Protein AF-A0A4Y2P6D3-F1 (afdb_monomer)

Solvent-accessible surface area (backbone atoms only — not comparable to full-atom values): 8247 Å² total; per-residue (Å²): 144,83,87,84,87,86,79,87,78,88,76,64,96,81,68,76,78,81,76,78,91,68,76,92,72,52,69,66,55,53,52,52,52,51,63,58,62,73,69,73,72,79,58,104,48,53,35,55,54,52,41,49,55,31,59,82,66,67,52,51,70,72,57,54,51,50,54,45,52,52,33,50,77,71,74,41,88,83,68,65,57,68,68,54,28,49,53,52,57,51,72,74,51,65,77,79,65,45,75,54,100,88,49,77,46,67,58,70,65,54,52,50,54,43,52,52,52,55,50,51,69,60,53,67,78,78,117

Organism: Araneus ventricosus (NCBI:txid182803)

Structure (mmCIF, N/CA/C/O backbone):
data_AF-A0A4Y2P6D3-F1
#
_entry.id   AF-A0A4Y2P6D3-F1
#
loop_
_atom_site.group_PDB
_atom_site.id
_atom_site.type_symbol
_atom_site.label_atom_id
_atom_site.label_alt_id
_atom_site.label_comp_id
_atom_site.label_asym_id
_atom_site.label_entity_id
_atom_site.label_seq_id
_atom_site.pdbx_PDB_ins_code
_atom_site.Cartn_x
_atom_site.Cartn_y
_atom_site.Cartn_z
_atom_site.occupancy
_atom_site.B_iso_or_equiv
_atom_site.auth_seq_id
_atom_site.auth_comp_id
_atom_site.auth_asym_id
_atom_site.auth_atom_id
_atom_site.pdbx_PDB_model_num
ATOM 1 N N . TRP A 1 1 ? -19.080 -34.483 34.220 1.00 34.47 1 TRP A N 1
ATOM 2 C CA . TRP A 1 1 ? -18.131 -35.161 33.323 1.00 34.47 1 TRP A CA 1
ATOM 3 C C . TRP A 1 1 ? -18.897 -36.060 32.371 1.00 34.47 1 TRP A C 1
ATOM 5 O O . TRP A 1 1 ? -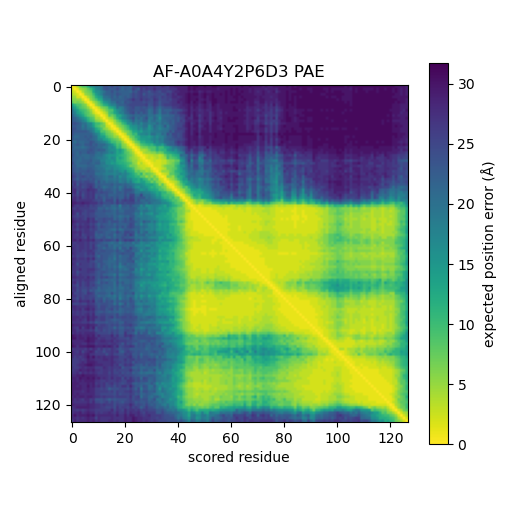19.207 -37.174 32.753 1.00 34.47 1 TRP A O 1
ATOM 15 N N . HIS A 1 2 ? -19.288 -35.542 31.206 1.00 23.95 2 HIS A N 1
ATOM 16 C CA . HIS A 1 2 ? -19.280 -36.241 29.913 1.00 23.95 2 HIS A CA 1
ATOM 17 C C . HIS A 1 2 ? -19.946 -35.323 28.885 1.00 23.95 2 HIS A C 1
ATOM 19 O O . HIS A 1 2 ? -21.138 -35.047 28.965 1.00 23.95 2 HIS A O 1
ATOM 25 N N . ILE A 1 3 ? -19.129 -34.803 27.974 1.00 30.72 3 ILE A N 1
ATOM 26 C CA . ILE A 1 3 ? -19.555 -34.083 26.776 1.00 30.72 3 ILE A CA 1
ATOM 27 C C . ILE A 1 3 ? -19.688 -35.141 25.679 1.00 30.72 3 ILE A C 1
ATOM 29 O O . ILE A 1 3 ? -18.765 -35.934 25.489 1.00 30.72 3 ILE A O 1
ATOM 33 N N . GLN A 1 4 ? -20.812 -35.153 24.967 1.00 28.50 4 GLN A N 1
ATOM 34 C CA . GLN A 1 4 ? -20.909 -35.766 23.645 1.00 28.50 4 GLN A CA 1
ATOM 35 C C . GLN A 1 4 ? -20.977 -34.639 22.615 1.00 28.50 4 GLN A C 1
ATOM 37 O O . GLN A 1 4 ? -21.849 -33.776 22.680 1.00 28.50 4 GLN A O 1
ATOM 42 N N . PHE A 1 5 ? -19.995 -34.643 21.718 1.00 41.41 5 PHE A N 1
ATOM 43 C CA . PHE A 1 5 ? -19.979 -33.885 20.472 1.00 41.41 5 PHE A CA 1
ATOM 44 C C . PHE A 1 5 ? -20.817 -34.608 19.414 1.00 41.41 5 PHE A C 1
ATOM 46 O O . PHE A 1 5 ? -20.914 -35.832 19.475 1.00 41.41 5 PHE A O 1
ATOM 53 N N . LEU A 1 6 ? -21.327 -33.830 18.453 1.00 27.30 6 LEU A N 1
ATOM 54 C CA . LEU A 1 6 ? -21.770 -34.126 17.074 1.00 27.30 6 LEU A CA 1
ATOM 55 C C . LEU A 1 6 ? -23.007 -33.248 16.848 1.00 27.30 6 LEU A C 1
ATOM 57 O O . LEU A 1 6 ? -23.955 -33.333 17.613 1.00 27.30 6 LEU A O 1
ATOM 61 N N . GLY A 1 7 ? -23.101 -32.356 15.880 1.00 33.78 7 GLY A N 1
ATOM 62 C CA . GLY A 1 7 ? -22.313 -32.036 14.708 1.00 33.78 7 GLY A CA 1
ATOM 63 C C . GLY A 1 7 ? -23.208 -31.132 13.850 1.00 33.78 7 GLY A C 1
ATOM 64 O O . GLY A 1 7 ? -24.422 -31.118 14.033 1.00 33.78 7 GLY A O 1
ATOM 65 N N . GLU A 1 8 ? -22.578 -30.443 12.906 1.00 32.81 8 GLU A N 1
ATOM 66 C CA . GLU A 1 8 ? -23.185 -29.802 11.732 1.00 32.81 8 GLU A CA 1
ATOM 67 C C . GLU A 1 8 ? -23.778 -28.389 11.858 1.00 32.81 8 GLU A C 1
ATOM 69 O O . GLU A 1 8 ? -24.587 -28.072 12.723 1.00 32.81 8 GLU A O 1
ATOM 74 N N . GLY A 1 9 ? -23.374 -27.572 10.877 1.00 31.72 9 GLY A N 1
ATOM 75 C CA . GLY A 1 9 ? -24.059 -26.362 10.438 1.00 31.72 9 GLY A CA 1
ATOM 76 C C . GLY A 1 9 ? -23.513 -25.072 11.033 1.00 31.72 9 GLY A C 1
ATOM 77 O O . GLY A 1 9 ? -23.920 -24.668 12.114 1.00 31.72 9 GLY A O 1
ATOM 78 N N . PHE A 1 10 ? -22.646 -24.366 10.298 1.00 33.84 10 PHE A N 1
ATOM 79 C CA . PHE A 1 10 ? -22.537 -22.915 10.477 1.00 33.84 10 PHE A CA 1
ATOM 80 C C . PHE A 1 10 ? -23.881 -22.296 10.052 1.00 33.84 10 PHE A C 1
ATOM 82 O O . PHE A 1 10 ? -24.232 -22.439 8.877 1.00 33.84 10 PHE A O 1
ATOM 89 N N . PRO A 1 11 ? -24.649 -21.636 10.941 1.00 36.31 11 PRO A N 1
ATOM 90 C CA . PRO A 1 11 ? -25.897 -20.997 10.543 1.00 36.31 11 PRO A CA 1
ATOM 91 C C . PRO A 1 11 ? -25.589 -19.718 9.761 1.00 36.31 11 PRO A C 1
ATOM 93 O O . PRO A 1 11 ? -24.714 -18.935 10.138 1.00 36.31 11 PRO A O 1
ATOM 96 N N . SER A 1 12 ? -26.307 -19.512 8.659 1.00 36.00 12 SER A N 1
ATOM 97 C CA . SER A 1 12 ? -26.290 -18.272 7.882 1.00 36.00 12 SER A CA 1
ATOM 98 C C . SER A 1 12 ? -26.683 -17.066 8.742 1.00 36.00 12 SER A C 1
ATOM 100 O O . SER A 1 12 ? -27.552 -17.187 9.604 1.00 36.00 12 SER A O 1
ATOM 102 N N . MET A 1 13 ? -26.097 -15.896 8.452 1.00 42.03 13 MET A N 1
ATOM 103 C CA . MET A 1 13 ? -26.202 -14.642 9.225 1.00 42.03 13 MET A CA 1
ATOM 104 C C . MET A 1 13 ? -27.616 -14.065 9.457 1.00 42.03 13 MET A C 1
ATOM 106 O O . MET A 1 13 ? -27.736 -13.061 10.155 1.00 42.03 13 MET A O 1
ATOM 110 N N . ASP A 1 14 ? -28.676 -14.692 8.948 1.00 41.72 14 ASP A N 1
ATOM 111 C CA . ASP A 1 14 ? -30.060 -14.229 9.106 1.00 41.72 14 ASP A CA 1
ATOM 112 C C . ASP A 1 14 ? -30.880 -15.006 10.153 1.00 41.72 14 ASP A C 1
ATOM 114 O O . ASP A 1 14 ? -32.031 -14.655 10.426 1.00 41.72 14 ASP A O 1
ATOM 118 N N . GLU A 1 15 ? -30.313 -16.030 10.801 1.00 38.34 15 GLU A N 1
ATOM 119 C CA . GLU A 1 15 ? -31.019 -16.757 11.861 1.00 38.34 15 GLU A CA 1
ATOM 120 C C . GLU A 1 15 ? -30.818 -16.088 13.228 1.00 38.34 15 GLU A C 1
ATOM 122 O O . GLU A 1 15 ? -29.786 -16.205 13.892 1.00 38.34 15 GLU A O 1
ATOM 127 N N . LYS A 1 16 ? -31.847 -15.353 13.663 1.00 48.56 16 LYS A N 1
ATOM 128 C CA . LYS A 1 16 ? -31.952 -14.818 15.024 1.00 48.56 16 LYS A CA 1
ATOM 129 C C . LYS A 1 16 ? -31.859 -15.990 16.015 1.00 48.56 16 LYS A C 1
ATOM 131 O O . LYS A 1 16 ? -32.683 -16.897 15.918 1.00 48.56 16 LYS A O 1
ATOM 136 N N . PRO A 1 17 ? -30.920 -15.988 16.979 1.00 43.81 17 PRO A N 1
ATOM 137 C CA . PRO A 1 17 ? -30.696 -17.152 17.822 1.00 43.81 17 PRO A CA 1
ATOM 138 C C . PRO A 1 17 ? -31.935 -17.408 18.681 1.00 43.81 17 PRO A C 1
ATOM 140 O O . PRO A 1 17 ? -32.331 -16.563 19.494 1.00 43.81 17 PRO A O 1
A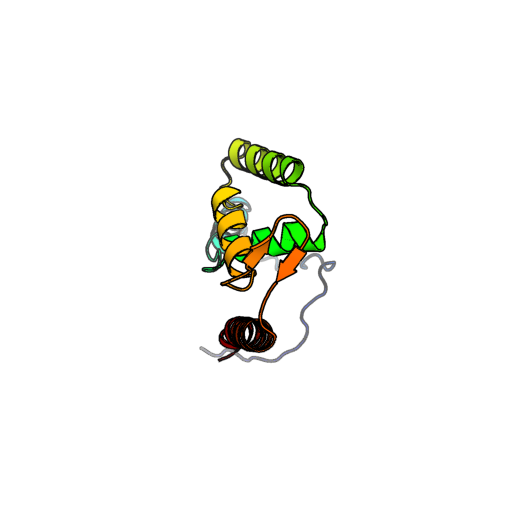TOM 143 N N . GLU A 1 18 ? -32.563 -18.569 18.484 1.00 43.88 18 GLU A N 1
ATOM 144 C CA . GLU A 1 18 ? -33.642 -19.015 19.351 1.00 43.88 18 GLU A CA 1
ATOM 145 C C . GLU A 1 18 ? -33.125 -19.139 20.786 1.00 43.88 18 GLU A C 1
ATOM 147 O O . GLU A 1 18 ? -32.102 -19.751 21.099 1.00 43.88 18 GLU A O 1
ATOM 152 N N . MET A 1 19 ? -33.851 -18.457 21.663 1.00 43.31 19 MET A N 1
ATOM 153 C CA . MET A 1 19 ? -33.481 -18.174 23.034 1.00 43.31 19 MET A CA 1
ATOM 154 C C . MET A 1 19 ? -33.418 -19.459 23.865 1.00 43.31 19 MET A C 1
ATOM 156 O O . MET A 1 19 ? -34.452 -20.035 24.216 1.00 43.31 19 MET A O 1
ATOM 160 N N . PHE A 1 20 ? -32.228 -19.837 24.328 1.00 39.28 20 PHE A N 1
ATOM 161 C CA . PHE A 1 20 ? -32.128 -20.679 25.516 1.00 39.28 20 PHE A CA 1
ATOM 162 C C . PHE A 1 20 ? -32.635 -19.878 26.726 1.00 39.28 20 PHE A C 1
ATOM 164 O O . PHE A 1 20 ? -31.954 -19.005 27.262 1.00 3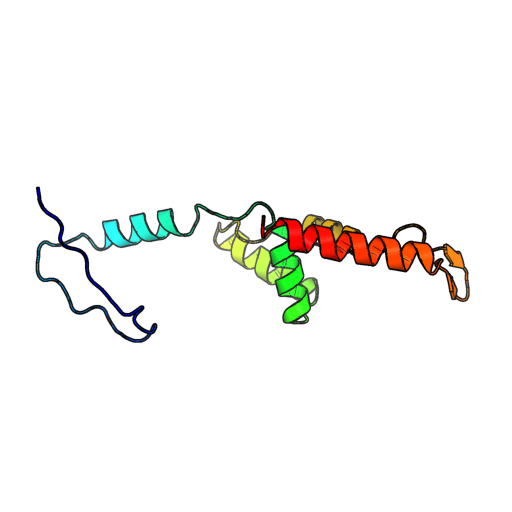9.28 20 PHE A O 1
ATOM 171 N N . LYS A 1 21 ? -33.873 -20.164 27.146 1.00 46.25 21 LYS A N 1
ATOM 172 C CA . LYS A 1 21 ? -34.578 -19.571 28.299 1.00 46.25 21 LYS A CA 1
ATOM 173 C C . LYS A 1 21 ? -33.977 -19.994 29.647 1.00 46.25 21 LYS A C 1
ATOM 175 O O . LYS A 1 21 ? -34.679 -20.520 30.507 1.00 46.25 21 LYS A O 1
ATOM 180 N N . SER A 1 22 ? -32.686 -19.783 29.869 1.00 40.66 22 SER A N 1
ATOM 181 C CA . SER A 1 22 ? -32.078 -20.074 31.166 1.00 40.66 22 SER A CA 1
ATOM 182 C C . SER A 1 22 ? -31.107 -18.983 31.581 1.00 40.66 22 SER A C 1
ATOM 184 O O . SER A 1 22 ? -29.960 -18.962 31.149 1.00 40.66 22 SER A O 1
ATOM 186 N N . ARG A 1 23 ? -31.596 -18.185 32.537 1.00 48.59 23 ARG A N 1
ATOM 187 C CA . ARG A 1 23 ? -30.916 -17.154 33.329 1.00 48.59 23 ARG A CA 1
ATOM 188 C C . ARG A 1 23 ? -30.508 -15.928 32.528 1.00 48.59 23 ARG A C 1
ATOM 190 O O . ARG A 1 23 ? -29.702 -15.990 31.618 1.00 48.59 23 ARG A O 1
ATOM 197 N N . TYR A 1 24 ? -31.110 -14.818 32.940 1.00 50.25 24 TYR A N 1
ATOM 198 C CA . TYR A 1 24 ? -30.827 -13.440 32.568 1.00 50.25 24 TYR A CA 1
ATOM 199 C C . TYR A 1 24 ? -29.314 -13.194 32.481 1.00 50.25 24 TYR A C 1
ATOM 201 O O . TYR A 1 24 ? -28.658 -12.893 33.478 1.00 50.25 24 TYR A O 1
ATOM 209 N N . ILE A 1 25 ? -28.751 -13.387 31.291 1.00 55.38 25 ILE A N 1
ATOM 210 C CA . ILE A 1 25 ? -27.428 -12.882 30.964 1.00 55.38 25 ILE A CA 1
ATOM 211 C C . ILE A 1 25 ? -27.658 -11.404 30.698 1.00 55.38 25 ILE A C 1
ATOM 213 O O . ILE A 1 25 ? -28.379 -11.038 29.771 1.00 55.38 25 ILE A O 1
ATOM 217 N N . ASP A 1 26 ? -27.119 -10.575 31.586 1.00 54.09 26 ASP A N 1
ATOM 218 C CA . ASP A 1 26 ? -27.231 -9.127 31.510 1.00 54.09 26 ASP A CA 1
ATOM 219 C C . ASP A 1 26 ? -26.769 -8.665 30.120 1.00 54.09 26 ASP A C 1
ATOM 221 O O . ASP A 1 26 ? -25.650 -8.969 29.697 1.00 54.09 26 ASP A O 1
ATOM 225 N N . CYS A 1 27 ? -27.621 -7.944 29.389 1.00 55.78 27 CYS A N 1
ATOM 226 C CA . CYS A 1 27 ? -27.278 -7.387 28.080 1.00 55.78 27 CYS A CA 1
ATOM 227 C C . CYS A 1 27 ? -25.992 -6.544 28.151 1.00 55.78 27 CYS A C 1
ATOM 229 O O . CYS A 1 27 ? -25.245 -6.459 27.177 1.00 55.78 27 CYS A O 1
ATOM 231 N N . VAL A 1 28 ? -25.691 -5.977 29.327 1.00 59.56 28 VAL A N 1
ATOM 232 C CA . VAL A 1 28 ? -24.441 -5.266 29.612 1.00 59.56 28 VAL A CA 1
ATOM 233 C C . VAL A 1 28 ? -23.234 -6.206 29.595 1.00 59.56 28 VAL A C 1
ATOM 235 O O . VAL A 1 28 ? -22.174 -5.818 29.107 1.00 59.56 28 VAL A O 1
ATOM 238 N N . TYR A 1 29 ? -23.371 -7.436 30.098 1.00 62.72 29 TYR A N 1
ATOM 239 C CA . TYR A 1 29 ? -22.319 -8.450 30.024 1.00 62.72 29 TYR A CA 1
ATOM 240 C C . TYR A 1 29 ? -22.041 -8.815 28.570 1.00 62.72 29 TYR A C 1
ATOM 242 O O . TYR A 1 29 ? -20.888 -8.726 28.166 1.00 62.72 29 TYR A O 1
ATOM 250 N N . TYR A 1 30 ? -23.082 -9.091 27.770 1.00 57.38 30 TYR A N 1
ATOM 251 C CA . TYR A 1 30 ? -22.919 -9.403 26.346 1.00 57.38 30 TYR A CA 1
ATOM 252 C C . TYR A 1 30 ? -22.243 -8.256 25.588 1.00 57.38 30 TYR A C 1
ATOM 254 O O . TYR A 1 30 ? -21.263 -8.503 24.897 1.00 57.38 30 TYR A O 1
ATOM 262 N N . ALA A 1 31 ? -22.681 -7.006 25.787 1.00 55.59 31 ALA A N 1
ATOM 263 C CA . ALA A 1 31 ? -22.068 -5.829 25.166 1.00 55.59 31 ALA A CA 1
ATOM 264 C C . ALA A 1 31 ? -20.598 -5.638 25.582 1.00 55.59 31 ALA A C 1
ATOM 266 O O . ALA A 1 31 ? -19.752 -5.321 24.749 1.00 55.59 31 ALA A O 1
ATOM 267 N N . ARG A 1 32 ? -20.262 -5.870 26.858 1.00 51.31 32 ARG A N 1
ATOM 268 C CA . ARG A 1 32 ? -18.878 -5.794 27.355 1.00 51.31 32 ARG A CA 1
ATOM 269 C C . ARG A 1 32 ? -18.002 -6.909 26.794 1.00 51.31 32 ARG A C 1
ATOM 271 O O . ARG A 1 32 ? -16.876 -6.635 26.393 1.00 51.31 32 ARG A O 1
ATOM 278 N N . THR A 1 33 ? -18.505 -8.139 26.737 1.00 49.78 33 THR A N 1
ATOM 279 C CA . THR A 1 33 ? -17.7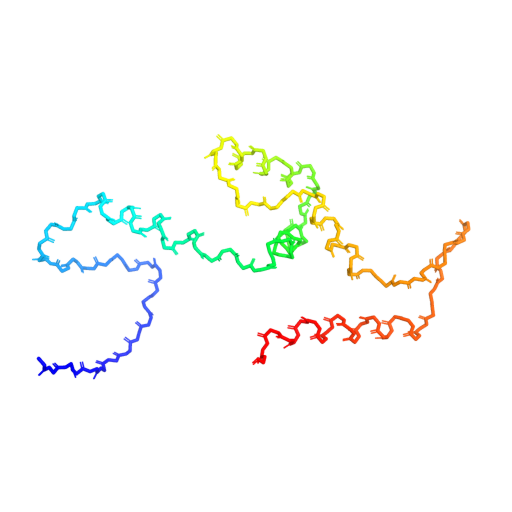72 -9.267 26.149 1.00 49.78 33 THR A CA 1
ATOM 280 C C . THR A 1 33 ? -17.637 -9.134 24.637 1.00 49.78 33 THR A C 1
ATOM 282 O O . THR A 1 33 ? -16.567 -9.421 24.123 1.00 49.78 33 THR A O 1
ATOM 285 N N . TRP A 1 34 ? -18.649 -8.615 23.934 1.00 46.72 34 TRP A N 1
ATOM 286 C CA . TRP A 1 34 ? -18.572 -8.337 22.495 1.00 46.72 34 TRP A CA 1
ATOM 287 C C . TRP A 1 34 ? -17.551 -7.247 22.174 1.00 46.72 34 TRP A C 1
ATOM 289 O O . TRP A 1 34 ? -16.685 -7.449 21.329 1.00 46.72 34 TRP A O 1
ATOM 299 N N . ASN A 1 35 ? -17.574 -6.137 22.918 1.00 48.47 35 ASN A N 1
ATOM 300 C CA . ASN A 1 35 ? -16.588 -5.066 22.758 1.00 48.47 35 ASN A CA 1
ATOM 301 C C . ASN A 1 35 ? -15.154 -5.530 23.069 1.00 48.47 35 ASN A C 1
ATOM 303 O O . ASN A 1 35 ? -14.202 -4.984 22.522 1.00 48.47 35 ASN A O 1
ATOM 307 N N . SER A 1 36 ? -14.991 -6.532 23.938 1.00 41.00 36 SER A N 1
ATOM 308 C CA . SER A 1 36 ? -13.682 -7.078 24.305 1.00 41.00 36 SER A CA 1
ATOM 309 C C . SER A 1 36 ? -13.192 -8.195 23.376 1.00 41.00 36 SER A C 1
ATOM 311 O O . SER A 1 36 ? -11.997 -8.484 23.392 1.00 41.00 36 SER A O 1
ATOM 313 N N . PHE A 1 37 ? -14.077 -8.838 22.606 1.00 40.47 37 PHE A N 1
ATOM 314 C CA . PHE A 1 37 ? -13.747 -10.007 21.782 1.00 40.47 37 PHE A CA 1
ATOM 315 C C . PHE A 1 37 ? -13.319 -9.631 20.353 1.00 40.47 37 PHE A C 1
ATOM 317 O O . PHE A 1 37 ? -12.415 -10.263 19.820 1.00 40.47 37 PHE A O 1
ATOM 324 N N . GLU A 1 38 ? -13.853 -8.548 19.775 1.00 44.69 38 GLU A N 1
ATOM 325 C CA . GLU A 1 38 ? -13.517 -8.133 18.395 1.00 44.69 38 GLU A CA 1
ATOM 326 C C . GLU A 1 38 ? -12.404 -7.068 18.292 1.00 44.69 38 GLU A C 1
ATOM 328 O O . GLU A 1 38 ? -11.858 -6.843 17.218 1.00 44.69 38 GLU A O 1
ATOM 333 N N . PHE A 1 39 ? -11.978 -6.436 19.393 1.00 40.91 39 PHE A N 1
ATOM 334 C CA . PHE A 1 39 ? -10.868 -5.461 19.351 1.00 40.91 39 PHE A CA 1
ATOM 335 C C . PHE A 1 39 ? -9.479 -6.072 19.603 1.00 40.91 39 PHE A C 1
ATOM 337 O O . PHE A 1 39 ? -8.466 -5.382 19.491 1.00 40.91 39 PHE A O 1
ATOM 344 N N . GLY A 1 40 ? -9.417 -7.359 19.960 1.00 45.50 40 GLY A N 1
ATOM 345 C CA . GLY A 1 40 ? -8.216 -8.012 20.496 1.00 45.50 40 GLY A CA 1
ATOM 346 C C . GLY A 1 40 ? -7.286 -8.677 19.478 1.00 45.50 40 GLY A C 1
ATOM 347 O O . GLY A 1 40 ? -6.248 -9.202 19.876 1.00 45.50 40 GLY A O 1
ATOM 348 N N . LYS A 1 41 ? -7.617 -8.671 18.184 1.00 53.94 41 LYS A N 1
ATOM 349 C CA . LYS A 1 41 ? -6.726 -9.155 17.117 1.00 53.94 41 LYS A CA 1
ATOM 350 C C . LYS A 1 41 ? -6.739 -8.203 15.926 1.00 53.94 41 LYS A C 1
ATOM 352 O O . LYS A 1 41 ? -7.210 -8.538 14.848 1.00 53.94 41 LYS A O 1
ATOM 357 N N . CYS A 1 42 ? -6.189 -7.007 16.110 1.00 46.00 42 CYS A N 1
ATOM 358 C CA . CYS A 1 42 ? -5.710 -6.236 14.968 1.00 46.00 42 CYS A CA 1
ATOM 359 C C . CYS A 1 42 ? -4.347 -6.804 14.578 1.00 46.00 42 CYS A C 1
ATOM 361 O O . CYS A 1 42 ? -3.338 -6.520 15.218 1.00 46.00 42 CYS A O 1
ATOM 363 N N . CYS A 1 43 ? -4.397 -7.698 13.592 1.00 50.22 43 CYS A N 1
ATOM 364 C CA . CYS A 1 43 ? -3.287 -8.387 12.955 1.00 50.22 43 CYS A CA 1
ATOM 365 C C . CYS A 1 43 ? -2.076 -7.476 12.736 1.00 50.22 43 CYS A C 1
ATOM 367 O O . CYS A 1 43 ? -2.231 -6.290 12.447 1.00 50.22 43 CYS A O 1
ATOM 369 N N . ASP A 1 44 ? -0.884 -8.069 12.754 1.00 56.25 44 ASP A N 1
ATOM 370 C CA . ASP A 1 44 ? 0.431 -7.435 12.567 1.00 56.25 44 ASP A CA 1
ATOM 371 C C . ASP A 1 44 ? 0.620 -6.676 11.224 1.00 56.25 44 ASP A C 1
ATOM 373 O O . ASP A 1 44 ? 1.726 -6.273 10.881 1.00 56.25 44 ASP A O 1
ATOM 377 N N . LYS A 1 45 ? -0.455 -6.474 10.448 1.00 75.75 45 LYS A N 1
ATOM 378 C CA . LYS A 1 45 ? -0.503 -5.948 9.077 1.00 75.75 45 LYS A CA 1
ATOM 379 C C . LYS A 1 45 ? -1.660 -4.960 8.853 1.00 75.75 45 LYS A C 1
ATOM 381 O O . LYS A 1 45 ? -2.281 -4.939 7.790 1.00 75.75 45 LYS A O 1
ATOM 386 N N . LEU A 1 46 ? -1.973 -4.130 9.849 1.00 85.81 46 LEU A N 1
ATOM 387 C CA . LEU A 1 46 ? -3.038 -3.121 9.748 1.00 85.81 46 LEU A CA 1
ATOM 388 C C . LEU A 1 46 ? -2.811 -2.164 8.559 1.00 85.81 46 LEU A C 1
ATOM 390 O O . LEU A 1 46 ? -3.759 -1.771 7.880 1.00 85.81 46 LEU A O 1
ATOM 394 N N . GLU A 1 47 ? -1.550 -1.815 8.275 1.00 90.69 47 GLU A N 1
ATOM 395 C CA . GLU A 1 47 ? -1.189 -0.991 7.118 1.00 90.69 47 GLU A CA 1
ATOM 396 C C . GLU A 1 47 ? -1.506 -1.656 5.773 1.00 90.69 47 GLU A C 1
ATOM 398 O O . GLU A 1 47 ? -2.000 -0.986 4.865 1.00 90.69 47 GLU A O 1
ATOM 403 N N . GLU A 1 48 ? -1.231 -2.958 5.635 1.00 88.88 48 GLU A N 1
ATOM 404 C CA . GLU A 1 48 ? -1.514 -3.718 4.411 1.00 88.88 48 GLU A CA 1
ATOM 405 C C . GLU A 1 48 ? -3.024 -3.841 4.195 1.00 88.88 48 GLU A C 1
ATOM 407 O O . GLU A 1 48 ? -3.507 -3.598 3.092 1.00 88.88 48 GLU A O 1
ATOM 412 N N . GLN A 1 49 ? -3.790 -4.118 5.254 1.00 89.06 49 GLN A N 1
ATOM 413 C CA . GLN A 1 49 ? -5.253 -4.184 5.181 1.00 89.06 49 GLN A CA 1
ATOM 414 C C . GLN A 1 49 ? -5.870 -2.843 4.770 1.00 89.06 49 GLN A C 1
ATOM 416 O O . GLN A 1 49 ? -6.766 -2.797 3.927 1.00 89.06 49 GLN A O 1
ATOM 421 N N . ALA A 1 50 ? -5.367 -1.734 5.316 1.00 92.62 50 ALA A N 1
ATOM 422 C CA . ALA A 1 50 ? -5.805 -0.404 4.913 1.00 92.62 50 ALA A CA 1
ATOM 423 C C . ALA A 1 50 ? -5.434 -0.084 3.456 1.00 92.62 50 ALA A C 1
ATOM 425 O O . ALA A 1 50 ? -6.223 0.541 2.746 1.00 92.62 50 ALA A O 1
ATOM 426 N N . LEU A 1 51 ? -4.263 -0.531 2.987 1.00 92.56 51 LEU A N 1
ATOM 427 C CA . LEU A 1 51 ? -3.868 -0.389 1.587 1.00 92.56 51 LEU A CA 1
ATOM 428 C C . LEU A 1 51 ? -4.796 -1.180 0.655 1.00 92.56 51 LEU A C 1
ATOM 430 O O . LEU A 1 51 ? -5.247 -0.623 -0.345 1.00 92.56 51 LEU A O 1
ATOM 434 N N . VAL A 1 52 ? -5.119 -2.431 0.998 1.00 92.19 52 VAL A N 1
ATOM 435 C CA . VAL A 1 52 ? -6.078 -3.275 0.262 1.00 92.19 52 VAL A CA 1
ATOM 436 C C . VAL A 1 52 ? -7.443 -2.596 0.203 1.00 92.19 52 VAL A C 1
ATOM 438 O O . VAL A 1 52 ? -7.972 -2.388 -0.885 1.00 92.19 52 VAL A O 1
ATOM 441 N N . LEU A 1 53 ? -7.956 -2.118 1.342 1.00 92.88 53 LEU A N 1
ATOM 442 C CA . LEU A 1 53 ? -9.211 -1.366 1.400 1.00 92.88 53 LEU A CA 1
ATOM 443 C C . LEU A 1 53 ? -9.199 -0.165 0.443 1.00 92.88 53 LEU A C 1
ATOM 445 O O . LEU A 1 53 ? -10.176 0.060 -0.273 1.00 92.88 53 LEU A O 1
ATOM 449 N N . MET A 1 54 ? -8.107 0.609 0.423 1.00 95.44 54 MET A N 1
ATOM 450 C CA . MET A 1 54 ? -7.981 1.760 -0.471 1.00 95.44 54 MET A CA 1
ATOM 451 C C . MET A 1 54 ? -7.971 1.361 -1.949 1.00 95.44 54 MET A C 1
ATOM 453 O O . MET A 1 54 ? -8.586 2.051 -2.760 1.00 95.44 54 MET A O 1
ATOM 457 N N . VAL A 1 55 ? -7.267 0.286 -2.303 1.00 93.62 55 VAL A N 1
ATOM 458 C CA . VAL A 1 55 ? -7.111 -0.168 -3.691 1.00 93.62 55 VAL A CA 1
ATOM 459 C C . VAL A 1 55 ? -8.397 -0.804 -4.212 1.00 93.62 55 VAL A C 1
ATOM 461 O O . VAL A 1 55 ? -8.894 -0.364 -5.247 1.00 93.62 55 VAL A O 1
ATOM 464 N N . ASP A 1 56 ? -8.971 -1.756 -3.477 1.00 94.75 56 ASP A N 1
ATOM 465 C CA . ASP A 1 56 ? -10.156 -2.520 -3.894 1.00 94.75 56 ASP A CA 1
ATOM 466 C C . ASP A 1 56 ? -11.375 -1.623 -4.111 1.00 94.75 56 ASP A C 1
ATOM 468 O O . ASP A 1 56 ? -12.187 -1.850 -5.007 1.00 94.75 56 ASP A O 1
ATOM 472 N N . ASN A 1 57 ? -11.483 -0.561 -3.312 1.00 95.12 57 ASN A N 1
ATOM 473 C CA . ASN A 1 57 ? -12.590 0.389 -3.381 1.00 95.12 57 ASN A CA 1
ATOM 474 C C . ASN A 1 57 ? -12.252 1.647 -4.198 1.00 95.12 57 ASN A C 1
ATOM 476 O O . ASN A 1 57 ? -13.074 2.559 -4.280 1.00 95.12 57 ASN A O 1
ATOM 480 N N . GLY A 1 58 ? -11.042 1.745 -4.763 1.00 94.81 58 GLY A N 1
ATOM 481 C CA . GLY A 1 58 ? -10.592 2.933 -5.492 1.00 94.81 58 GLY A CA 1
ATOM 482 C C . GLY A 1 58 ? -10.648 4.220 -4.659 1.00 94.81 58 GLY A C 1
ATOM 483 O O . GLY A 1 58 ? -10.913 5.298 -5.197 1.00 94.81 58 GLY A O 1
ATOM 484 N N . LEU A 1 59 ? -10.438 4.124 -3.341 1.00 94.62 59 LEU A N 1
ATOM 485 C CA . LEU A 1 59 ? -10.579 5.252 -2.425 1.00 94.62 59 LEU A CA 1
ATOM 486 C C . LEU A 1 59 ? -9.435 6.254 -2.629 1.00 94.62 59 LEU A C 1
ATOM 488 O O . LEU A 1 59 ? -8.264 5.929 -2.399 1.00 94.62 59 LEU A O 1
ATOM 492 N N . PRO A 1 60 ? -9.735 7.516 -2.978 1.00 95.19 60 PRO A N 1
ATOM 493 C CA . PRO A 1 60 ? -8.720 8.552 -3.007 1.00 95.19 60 PRO A CA 1
ATOM 494 C C . PRO A 1 60 ? -8.251 8.872 -1.582 1.00 95.19 60 PRO A C 1
ATOM 496 O O . PRO A 1 60 ? -9.027 8.830 -0.624 1.00 95.19 60 PRO A O 1
ATOM 499 N N . THR A 1 61 ? -6.999 9.312 -1.447 1.00 94.56 61 THR A N 1
ATOM 500 C CA . THR A 1 61 ? -6.371 9.677 -0.163 1.00 94.56 61 THR A CA 1
ATOM 501 C C . THR A 1 61 ? -7.246 10.580 0.708 1.00 94.56 61 THR A C 1
ATOM 503 O O . THR A 1 61 ? -7.361 10.357 1.909 1.00 94.56 61 THR A O 1
ATOM 506 N N . ARG A 1 62 ? -7.918 11.572 0.108 1.00 96.19 62 ARG A N 1
ATOM 507 C CA . ARG A 1 62 ? -8.799 12.502 0.830 1.00 96.19 62 ARG A CA 1
ATOM 508 C C . ARG A 1 62 ? -9.988 11.800 1.494 1.00 96.19 62 ARG A C 1
ATOM 510 O O . ARG A 1 62 ? -10.425 12.225 2.556 1.00 96.19 62 ARG A O 1
ATOM 517 N N . GLN A 1 63 ? -10.543 10.765 0.867 1.00 96.19 63 GLN A N 1
ATOM 518 C CA . GLN A 1 63 ? -11.649 10.004 1.454 1.00 96.19 63 GLN A CA 1
ATOM 519 C C . GLN A 1 63 ? -11.151 9.115 2.590 1.00 96.19 63 GLN A C 1
ATOM 521 O O . GLN A 1 63 ? -11.763 9.113 3.652 1.00 96.19 63 GLN A O 1
ATOM 526 N N . TYR A 1 64 ? -10.002 8.458 2.413 1.00 95.81 64 TYR A N 1
ATOM 527 C CA . TYR A 1 64 ? -9.367 7.697 3.490 1.00 95.81 64 TYR A CA 1
ATOM 528 C C . TYR A 1 64 ? -9.080 8.574 4.721 1.00 95.81 64 TYR A C 1
ATOM 530 O O . TYR A 1 64 ? -9.397 8.192 5.842 1.00 95.81 64 TYR A O 1
ATOM 538 N N . GLN A 1 65 ? -8.574 9.794 4.517 1.00 95.31 65 GLN A N 1
ATOM 539 C CA . GLN A 1 65 ? -8.355 10.758 5.602 1.00 95.31 65 GLN A CA 1
ATOM 540 C C . GLN A 1 65 ? -9.649 11.134 6.334 1.00 95.31 65 GLN A C 1
ATOM 542 O O . GLN A 1 65 ? -9.651 11.185 7.555 1.00 95.31 65 GLN A O 1
ATOM 547 N N . ARG A 1 66 ? -10.765 11.324 5.619 1.00 95.69 66 ARG A N 1
ATOM 548 C CA . ARG A 1 66 ? -12.070 11.582 6.253 1.00 95.69 66 ARG A CA 1
ATOM 549 C C . ARG A 1 66 ? -12.563 10.398 7.083 1.00 95.69 66 ARG A C 1
ATOM 551 O O . ARG A 1 66 ? -13.153 10.608 8.137 1.00 95.69 66 ARG A O 1
ATOM 558 N N . ILE A 1 67 ? -12.345 9.170 6.608 1.00 93.25 67 ILE A N 1
ATOM 559 C CA . ILE A 1 67 ? -12.683 7.947 7.354 1.00 93.25 67 ILE A CA 1
ATOM 560 C C . ILE A 1 67 ? -11.845 7.875 8.634 1.00 93.25 67 ILE A C 1
ATOM 562 O O . ILE A 1 67 ? -12.388 7.604 9.703 1.00 93.25 67 ILE A O 1
ATOM 566 N N . LEU A 1 68 ? -10.548 8.176 8.531 1.00 93.44 68 LEU A N 1
ATOM 567 C CA . LEU A 1 68 ? -9.636 8.228 9.670 1.00 93.44 68 LEU A CA 1
ATOM 568 C C . LEU A 1 68 ? -10.072 9.287 10.694 1.00 93.44 68 LEU A C 1
ATOM 570 O O . LEU A 1 68 ? -10.270 8.949 11.855 1.00 93.44 68 LEU A O 1
ATOM 574 N N . GLU A 1 69 ? -10.313 10.528 10.260 1.00 93.62 69 GLU A N 1
ATOM 575 C CA . GLU A 1 69 ? -10.805 11.619 11.117 1.00 93.62 69 GLU A CA 1
ATOM 576 C C . GLU A 1 69 ? -12.125 11.246 11.804 1.00 93.62 69 GLU A C 1
ATOM 578 O O . GLU A 1 69 ? -12.325 11.511 12.988 1.00 93.62 69 GLU A O 1
ATOM 583 N N . HIS A 1 70 ? -13.047 10.608 11.078 1.00 92.94 70 HIS A N 1
ATOM 584 C CA . HIS A 1 70 ? -14.313 10.162 11.650 1.00 92.94 70 HIS A CA 1
ATOM 585 C C . HIS A 1 70 ? -14.115 9.088 12.729 1.00 92.94 70 HIS A C 1
ATOM 587 O O . HIS A 1 70 ? -14.724 9.181 13.793 1.00 92.94 70 HIS A O 1
ATOM 593 N N . ALA A 1 71 ? -13.241 8.107 12.491 1.00 89.81 71 ALA A N 1
ATOM 594 C CA . ALA A 1 71 ? -12.914 7.076 13.473 1.00 89.81 71 ALA A CA 1
ATOM 595 C C . ALA A 1 71 ? -12.231 7.665 14.720 1.00 89.81 71 ALA A C 1
ATOM 597 O O . ALA A 1 71 ? -12.589 7.314 15.845 1.00 89.81 71 ALA A O 1
ATOM 598 N N .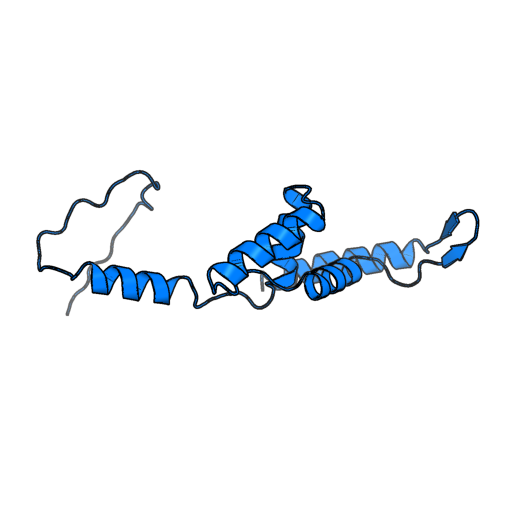 GLU A 1 72 ? -11.314 8.618 14.537 1.00 88.81 72 GLU A N 1
ATOM 599 C CA . GLU A 1 72 ? -10.647 9.331 15.630 1.00 88.81 72 GLU A CA 1
ATOM 600 C C . GLU A 1 72 ? -11.635 10.149 16.471 1.00 88.81 72 GLU A C 1
ATOM 602 O O . GLU A 1 72 ? -11.578 10.094 17.699 1.00 88.81 72 GLU A O 1
ATOM 607 N N . ASN A 1 73 ? -12.596 10.829 15.837 1.00 91.69 73 ASN A N 1
ATOM 608 C CA . ASN A 1 73 ? -13.668 11.555 16.530 1.00 91.69 73 ASN A CA 1
ATOM 609 C C . ASN A 1 73 ? -14.557 10.634 17.386 1.00 91.69 73 ASN A C 1
ATOM 611 O O . ASN A 1 73 ? -15.122 11.073 18.388 1.00 91.69 73 ASN A O 1
ATOM 615 N N . LEU A 1 74 ? -14.667 9.356 17.015 1.00 88.94 74 LEU A N 1
ATOM 616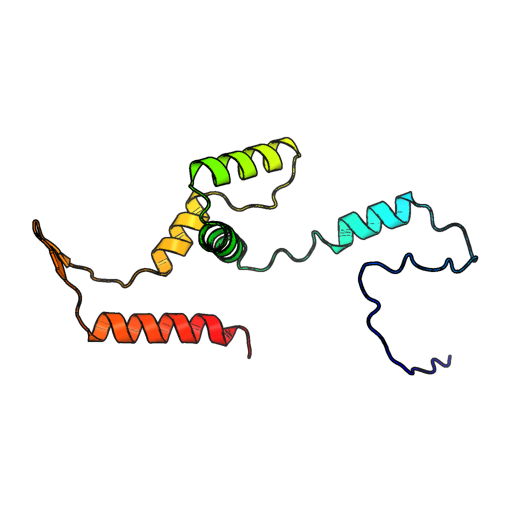 C CA . LEU A 1 74 ? -15.359 8.321 17.788 1.00 88.94 74 LEU A CA 1
ATOM 617 C C . LEU A 1 74 ? -14.453 7.647 18.840 1.00 88.94 74 LEU A C 1
ATOM 619 O O . LEU A 1 74 ? -14.883 6.705 19.501 1.00 88.94 74 LEU A O 1
ATOM 623 N N . ASN A 1 75 ? -13.216 8.128 19.025 1.00 83.62 75 ASN A N 1
ATOM 624 C CA . ASN A 1 75 ? -12.168 7.518 19.853 1.00 83.62 75 ASN A CA 1
ATOM 625 C C . ASN A 1 75 ? -11.808 6.073 19.445 1.00 83.62 75 ASN A C 1
ATOM 627 O O . ASN A 1 75 ? -11.324 5.288 20.263 1.00 83.62 75 ASN A O 1
ATOM 631 N N . CYS A 1 76 ? -11.998 5.718 18.171 1.00 79.56 76 CYS A N 1
ATOM 632 C CA . CYS A 1 76 ? -11.662 4.411 17.614 1.00 79.56 76 CYS A CA 1
ATOM 633 C C . CYS A 1 76 ? -10.355 4.480 16.809 1.00 79.56 76 CYS A C 1
ATOM 635 O O . CYS A 1 76 ? -10.291 5.106 15.755 1.00 79.56 76 CYS A O 1
ATOM 637 N N . LYS A 1 77 ? -9.312 3.768 17.254 1.00 79.88 77 LYS A N 1
ATOM 638 C CA . 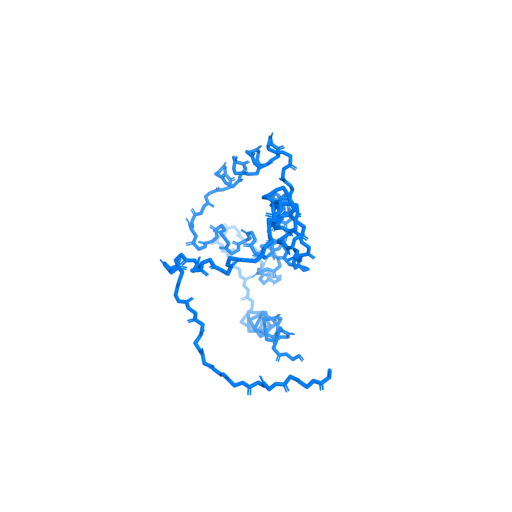LYS A 1 77 ? -8.012 3.677 16.555 1.00 79.88 77 LYS A CA 1
ATOM 639 C C . LYS A 1 77 ? -7.938 2.469 15.613 1.00 79.88 77 LYS A C 1
ATOM 641 O O . LYS A 1 77 ? -7.004 1.680 15.693 1.00 79.88 77 LYS A O 1
ATOM 646 N N . LEU A 1 78 ? -8.959 2.301 14.770 1.00 82.94 78 LEU A N 1
ATOM 647 C CA . LEU A 1 78 ? -9.083 1.135 13.883 1.00 82.94 78 LEU A CA 1
ATOM 648 C C . LEU A 1 78 ? -8.198 1.233 12.633 1.00 82.94 78 LEU A C 1
ATOM 650 O O . LEU A 1 78 ? -7.733 0.215 12.137 1.00 82.94 78 LEU A O 1
ATOM 654 N N . TYR A 1 79 ? -7.974 2.443 12.117 1.00 87.94 79 TYR A N 1
ATOM 655 C CA . TYR A 1 79 ? -7.250 2.649 10.864 1.00 87.94 79 TYR A CA 1
ATOM 656 C C . TYR A 1 79 ? -5.842 3.203 11.114 1.00 87.94 79 TYR A C 1
ATOM 658 O O . TYR A 1 79 ? -5.670 4.095 11.950 1.00 87.94 79 TYR A O 1
ATOM 666 N N . PRO A 1 80 ? -4.821 2.716 10.387 1.00 91.31 80 PRO A N 1
ATOM 667 C CA . PRO A 1 80 ? -3.476 3.262 10.468 1.00 91.31 80 PRO A CA 1
ATOM 668 C C . PRO A 1 80 ? -3.417 4.657 9.840 1.00 91.31 80 PRO A C 1
ATOM 670 O O . PRO A 1 80 ? -4.204 5.015 8.956 1.00 91.31 80 PRO A O 1
ATOM 673 N N . SER A 1 81 ? -2.422 5.443 10.250 1.00 92.38 81 SER A N 1
ATOM 674 C CA . SER A 1 81 ? -2.172 6.739 9.625 1.00 92.38 81 SER A CA 1
ATOM 675 C C . SER A 1 81 ? -1.818 6.568 8.146 1.00 92.38 81 SER A C 1
ATOM 677 O O . SER A 1 81 ? -1.156 5.609 7.744 1.00 92.38 81 SER A O 1
ATOM 679 N N . TYR A 1 82 ? -2.212 7.540 7.320 1.00 93.62 82 TYR A N 1
ATOM 680 C CA . TYR A 1 82 ? -1.929 7.491 5.883 1.00 93.62 82 TYR A CA 1
ATOM 681 C C . TYR A 1 82 ? -0.426 7.388 5.568 1.00 93.62 82 TYR A C 1
ATOM 683 O O . TYR A 1 82 ? -0.047 6.789 4.567 1.00 93.62 82 TYR A O 1
ATOM 691 N N . HIS A 1 83 ? 0.438 7.940 6.427 1.00 93.88 83 HIS A N 1
ATOM 692 C CA . HIS A 1 83 ? 1.889 7.818 6.279 1.00 93.88 83 HIS A CA 1
ATOM 693 C C . HIS A 1 83 ? 2.333 6.356 6.230 1.00 93.88 83 HIS A C 1
ATOM 695 O O . HIS A 1 83 ? 3.046 5.961 5.315 1.00 93.88 83 HIS A O 1
ATOM 701 N N . LYS A 1 84 ? 1.842 5.551 7.172 1.00 92.94 84 LYS A N 1
ATOM 702 C CA . LYS A 1 84 ? 2.182 4.136 7.273 1.00 92.94 84 LYS A CA 1
ATOM 703 C C . LYS A 1 84 ? 1.634 3.334 6.090 1.00 92.94 84 LYS A C 1
ATOM 705 O O . LYS A 1 84 ? 2.349 2.545 5.489 1.00 92.94 84 LYS A O 1
ATOM 710 N N . VAL A 1 85 ? 0.400 3.625 5.665 1.00 93.44 85 VAL A N 1
ATOM 711 C CA . VAL A 1 85 ? -0.187 3.033 4.444 1.00 93.44 85 VAL A CA 1
ATOM 712 C C . VAL A 1 85 ? 0.650 3.369 3.205 1.00 93.44 85 VAL A C 1
ATOM 714 O O . VAL A 1 85 ? 0.863 2.528 2.332 1.00 93.44 85 VAL A O 1
ATOM 717 N N . LYS A 1 86 ? 1.156 4.604 3.124 1.00 93.94 86 LYS A N 1
ATOM 718 C CA . LYS A 1 86 ? 2.028 5.049 2.036 1.00 93.94 86 LYS A CA 1
ATOM 719 C C . LYS A 1 86 ? 3.370 4.314 2.045 1.00 93.94 86 LYS A C 1
ATOM 721 O O . LYS A 1 86 ? 3.828 3.944 0.969 1.00 93.94 86 LYS A O 1
ATOM 726 N N . GLU A 1 87 ? 3.981 4.100 3.207 1.00 93.19 87 GLU A N 1
ATOM 727 C CA . GLU A 1 87 ? 5.216 3.312 3.336 1.00 93.19 87 GLU A CA 1
ATOM 728 C C . GLU A 1 87 ? 4.998 1.876 2.853 1.00 93.19 87 GLU A C 1
ATOM 730 O O . GLU A 1 87 ? 5.745 1.394 2.006 1.00 93.19 87 GLU A O 1
ATOM 735 N N . THR A 1 88 ? 3.910 1.229 3.272 1.00 90.75 88 THR A N 1
ATOM 736 C CA . THR A 1 88 ? 3.554 -0.115 2.795 1.00 90.75 88 THR A CA 1
ATOM 737 C C . THR A 1 88 ? 3.340 -0.147 1.285 1.00 90.75 88 THR A C 1
ATOM 739 O O . THR A 1 88 ? 3.857 -1.030 0.606 1.00 90.75 88 THR A O 1
ATOM 742 N N . LYS A 1 89 ? 2.663 0.862 0.724 1.00 91.00 89 LYS A N 1
ATOM 743 C CA . LYS A 1 89 ? 2.505 0.999 -0.730 1.00 91.00 89 LYS A CA 1
ATOM 744 C C . LYS A 1 89 ? 3.849 1.131 -1.446 1.00 91.00 89 LYS A C 1
ATOM 746 O O . LYS A 1 89 ? 3.994 0.632 -2.557 1.00 91.00 89 LYS A O 1
ATOM 751 N N . GLN A 1 90 ? 4.824 1.798 -0.828 1.00 91.12 90 GLN A N 1
ATOM 752 C CA . GLN A 1 90 ? 6.162 1.940 -1.396 1.00 91.12 90 GLN A CA 1
ATOM 753 C C . GLN A 1 90 ? 6.924 0.618 -1.447 1.00 91.12 90 GLN A C 1
ATOM 755 O O . GLN A 1 90 ? 7.638 0.382 -2.417 1.00 91.12 90 GLN A O 1
ATOM 760 N N . LEU A 1 91 ? 6.725 -0.259 -0.462 1.00 88.56 91 LEU A N 1
ATOM 761 C CA . LEU A 1 91 ? 7.328 -1.595 -0.440 1.00 88.56 91 LEU A CA 1
ATOM 762 C C . LEU A 1 91 ? 6.832 -2.503 -1.574 1.00 88.56 91 LEU A C 1
ATOM 764 O O . LEU A 1 91 ? 7.490 -3.494 -1.874 1.00 88.56 91 LEU A O 1
ATOM 768 N N . CYS A 1 92 ? 5.691 -2.182 -2.191 1.00 87.62 92 CYS A N 1
ATOM 769 C CA . CYS A 1 92 ? 5.161 -2.891 -3.355 1.00 87.62 92 CYS A CA 1
ATOM 770 C C . CYS A 1 92 ? 5.767 -2.416 -4.687 1.00 87.62 92 CYS A C 1
ATOM 772 O O . CYS A 1 92 ? 5.416 -2.964 -5.733 1.00 87.62 92 CYS A O 1
ATOM 774 N N . TYR A 1 93 ? 6.613 -1.379 -4.689 1.00 89.62 93 TYR A N 1
ATOM 775 C CA . TYR A 1 93 ? 7.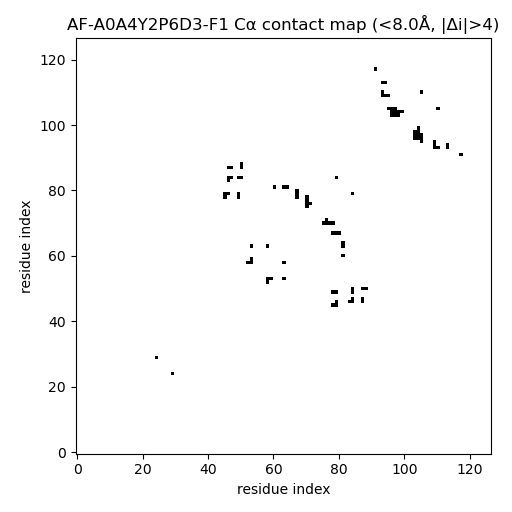294 -0.927 -5.899 1.00 89.62 93 TYR A CA 1
ATOM 776 C C . TYR A 1 93 ? 8.684 -1.553 -6.017 1.00 89.62 93 TYR A C 1
ATOM 778 O O . TYR A 1 93 ? 9.420 -1.625 -5.029 1.00 89.62 93 TYR A O 1
ATOM 786 N N . PRO A 1 94 ? 9.096 -1.939 -7.236 1.00 90.06 94 PRO A N 1
ATOM 787 C CA . PRO A 1 94 ? 10.431 -2.453 -7.450 1.00 90.06 94 PRO A CA 1
ATOM 788 C C . PRO A 1 94 ? 11.478 -1.368 -7.197 1.00 90.06 94 PRO A C 1
ATOM 790 O O . PRO A 1 94 ? 11.297 -0.190 -7.515 1.00 90.06 94 PRO A O 1
ATOM 793 N N . HIS A 1 95 ? 12.604 -1.793 -6.636 1.00 86.06 95 HIS A N 1
ATOM 794 C CA . HIS A 1 95 ? 13.744 -0.923 -6.389 1.00 86.06 95 HIS A CA 1
ATOM 795 C C . HIS A 1 95 ? 14.467 -0.607 -7.710 1.00 86.06 95 HIS A C 1
ATOM 797 O O . HIS A 1 95 ? 14.324 -1.321 -8.702 1.00 86.06 95 HIS A O 1
ATOM 803 N N . SER A 1 96 ? 15.284 0.450 -7.717 1.00 87.12 96 SER A N 1
ATOM 804 C CA . SER A 1 96 ? 16.212 0.757 -8.822 1.00 87.12 96 SER A CA 1
ATOM 805 C C . SER A 1 96 ? 15.563 1.166 -10.153 1.00 87.12 96 SER A C 1
ATOM 807 O O . SER A 1 96 ? 16.150 0.962 -11.217 1.00 87.12 96 SER A O 1
ATOM 809 N N . ILE A 1 97 ? 14.382 1.790 -10.109 1.00 91.56 97 ILE A N 1
ATOM 810 C CA . ILE A 1 97 ? 13.807 2.464 -11.280 1.00 91.56 97 ILE A CA 1
ATOM 811 C C . ILE A 1 97 ? 14.674 3.686 -11.604 1.00 91.56 97 ILE A C 1
ATOM 813 O O . ILE A 1 97 ? 14.782 4.616 -10.801 1.00 91.56 97 ILE A O 1
ATOM 817 N N . ARG A 1 98 ? 15.287 3.703 -12.789 1.00 92.62 98 ARG A N 1
ATOM 818 C CA . ARG A 1 98 ? 15.997 4.873 -13.305 1.00 92.62 98 ARG A CA 1
ATOM 819 C C . ARG A 1 98 ? 15.002 5.758 -14.035 1.00 92.62 98 ARG A C 1
ATOM 821 O O . ARG A 1 98 ? 14.514 5.401 -15.100 1.00 92.62 98 ARG A O 1
ATOM 828 N N . MET A 1 99 ? 14.726 6.924 -13.473 1.00 91.88 99 MET A N 1
ATOM 829 C CA . MET A 1 99 ? 13.905 7.934 -14.127 1.00 91.88 99 MET A CA 1
ATOM 830 C C . MET A 1 99 ? 14.811 8.859 -14.948 1.00 91.88 99 MET A C 1
ATOM 832 O O . MET A 1 99 ? 15.735 9.458 -14.400 1.00 91.88 99 MET A O 1
ATOM 836 N N . ILE A 1 100 ? 14.565 8.956 -16.251 1.00 93.81 100 ILE A N 1
ATOM 837 C CA . ILE A 1 100 ? 15.141 9.977 -17.132 1.00 93.81 100 ILE A CA 1
ATOM 838 C C . ILE A 1 100 ? 14.036 10.942 -17.575 1.00 93.81 100 ILE A C 1
ATOM 840 O O . ILE A 1 100 ? 12.858 10.704 -17.322 1.00 93.81 100 ILE A O 1
ATOM 844 N N . GLU A 1 101 ? 14.401 12.055 -18.213 1.00 95.81 101 GLU A N 1
ATOM 845 C CA . GLU A 1 101 ? 13.451 13.124 -18.573 1.00 95.81 101 GLU A CA 1
ATOM 846 C C . GLU A 1 101 ? 12.258 12.620 -19.403 1.00 95.81 101 GLU A C 1
ATOM 848 O O . GLU A 1 101 ? 11.143 13.116 -19.265 1.00 95.81 101 GLU A O 1
ATOM 853 N N . THR A 1 102 ? 12.483 11.602 -20.234 1.00 96.12 102 THR A N 1
ATOM 854 C CA . THR A 1 102 ? 11.498 11.096 -21.195 1.00 96.12 102 THR A CA 1
ATOM 855 C C . THR A 1 102 ? 11.003 9.680 -20.908 1.00 96.12 102 THR A C 1
ATOM 857 O O . THR A 1 102 ? 10.074 9.224 -21.573 1.00 96.12 102 THR A O 1
ATOM 860 N N . SER A 1 103 ? 11.593 8.956 -19.952 1.00 93.75 103 SER A N 1
ATOM 861 C CA . SER A 1 103 ? 11.236 7.559 -19.684 1.00 93.75 103 SER A CA 1
ATOM 862 C C . SER A 1 103 ? 11.578 7.121 -18.257 1.00 93.75 103 SER A C 1
ATOM 864 O O . SER A 1 103 ? 12.328 7.771 -17.528 1.00 93.75 103 SER A O 1
ATOM 866 N N . ALA A 1 104 ? 11.016 5.985 -17.854 1.00 92.94 104 ALA A N 1
ATOM 867 C CA . ALA A 1 104 ? 11.429 5.259 -16.665 1.00 92.94 104 ALA A CA 1
ATOM 868 C C . ALA A 1 104 ? 11.931 3.882 -17.099 1.00 92.94 104 ALA A C 1
ATOM 870 O O . ALA A 1 104 ? 11.236 3.153 -17.808 1.00 92.94 104 ALA A O 1
ATOM 871 N N . GLU A 1 105 ? 13.141 3.534 -16.683 1.00 94.62 105 GLU A N 1
ATOM 872 C CA . GLU A 1 105 ? 13.824 2.314 -17.087 1.00 94.62 105 GLU A CA 1
ATOM 873 C C . GLU A 1 105 ? 14.077 1.426 -15.873 1.00 94.62 105 GLU A C 1
ATOM 875 O O . GLU A 1 105 ? 14.506 1.878 -14.810 1.00 94.62 105 GLU A O 1
ATOM 880 N N . ILE A 1 106 ? 13.824 0.134 -16.045 1.00 95.44 106 ILE A N 1
ATOM 881 C CA . ILE A 1 106 ? 14.087 -0.901 -15.053 1.00 95.44 106 ILE A CA 1
ATOM 882 C C . ILE A 1 106 ? 14.543 -2.164 -15.779 1.00 95.44 106 ILE A C 1
ATOM 884 O O . ILE A 1 106 ? 14.114 -2.435 -16.902 1.00 95.44 106 ILE A O 1
ATOM 888 N N . THR A 1 107 ? 15.439 -2.935 -15.163 1.00 95.31 107 THR A N 1
ATOM 889 C CA . THR A 1 107 ? 15.861 -4.206 -15.759 1.00 95.31 107 THR A CA 1
ATOM 890 C C . THR A 1 107 ? 14.771 -5.259 -15.585 1.00 95.31 107 THR A C 1
ATOM 892 O O . THR A 1 107 ? 14.095 -5.307 -14.554 1.00 95.31 107 THR A O 1
ATOM 895 N N . LEU A 1 108 ? 14.628 -6.140 -16.578 1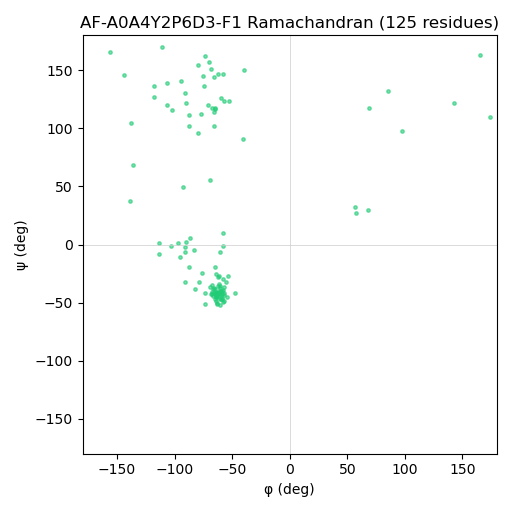.00 95.25 108 LEU A N 1
ATOM 896 C CA . LEU A 1 108 ? 13.685 -7.255 -16.491 1.00 95.25 108 LEU A CA 1
ATOM 897 C C . LEU A 1 108 ? 13.979 -8.143 -15.274 1.00 95.25 108 LEU A C 1
ATOM 899 O O . LEU A 1 108 ? 13.051 -8.560 -14.591 1.00 95.25 108 LEU A O 1
ATOM 903 N N . GLN A 1 109 ? 15.259 -8.373 -14.968 1.00 95.19 109 GLN A N 1
ATOM 904 C CA . GLN A 1 109 ? 15.668 -9.173 -13.815 1.00 95.19 109 GLN A CA 1
ATOM 905 C C . GLN A 1 109 ? 15.140 -8.577 -12.504 1.00 95.19 109 GLN A C 1
ATOM 907 O O . GLN A 1 109 ? 14.515 -9.283 -11.724 1.00 95.19 109 GLN A O 1
ATOM 912 N N . THR A 1 110 ? 15.285 -7.262 -12.307 1.00 93.81 110 THR A N 1
ATOM 913 C CA . THR A 1 110 ? 14.775 -6.576 -11.108 1.00 93.81 110 THR A CA 1
ATOM 914 C C . THR A 1 110 ? 13.259 -6.709 -10.963 1.00 93.81 110 THR A C 1
ATOM 916 O O . THR A 1 110 ? 12.764 -6.871 -9.850 1.00 93.81 110 THR A O 1
ATOM 919 N N . LEU A 1 111 ? 12.514 -6.662 -12.071 1.00 93.31 111 LEU A N 1
ATOM 920 C CA . LEU A 1 111 ? 11.064 -6.873 -12.050 1.00 93.31 111 LEU A CA 1
ATOM 921 C C . LEU A 1 111 ? 10.696 -8.308 -11.664 1.00 93.31 111 LEU A C 1
ATOM 923 O O . LEU A 1 111 ? 9.790 -8.503 -10.853 1.00 93.31 111 LEU A O 1
ATOM 927 N N . VAL A 1 112 ? 11.389 -9.300 -12.228 1.00 94.88 112 VAL A N 1
ATOM 928 C CA . VAL A 1 112 ? 11.158 -10.718 -11.923 1.00 94.88 112 VAL A CA 1
ATOM 929 C C . VAL A 1 112 ? 11.469 -11.000 -10.456 1.00 94.88 112 VAL A C 1
ATOM 931 O O . VAL A 1 112 ? 10.610 -11.525 -9.752 1.00 94.88 112 VAL A O 1
ATOM 934 N N . ASP A 1 113 ? 12.636 -10.575 -9.972 1.00 93.69 113 ASP A N 1
ATOM 935 C CA . ASP A 1 113 ? 13.064 -10.781 -8.585 1.00 93.69 113 ASP A CA 1
ATOM 936 C C . ASP A 1 113 ? 12.093 -10.125 -7.596 1.00 93.69 113 ASP A C 1
ATOM 938 O O . ASP A 1 113 ? 11.698 -10.731 -6.599 1.00 93.69 113 ASP A O 1
ATOM 942 N N . HIS A 1 114 ? 11.652 -8.898 -7.894 1.00 92.75 114 HIS A N 1
ATOM 943 C CA . HIS A 1 114 ? 10.658 -8.204 -7.083 1.00 92.75 114 HIS A CA 1
ATOM 944 C C . HIS A 1 114 ? 9.314 -8.945 -7.072 1.00 92.75 114 HIS A C 1
ATOM 946 O O . HIS A 1 114 ? 8.710 -9.105 -6.017 1.00 92.75 114 HIS A O 1
ATOM 952 N N . THR A 1 115 ? 8.858 -9.440 -8.225 1.00 91.94 115 THR A N 1
ATOM 953 C CA . THR A 1 115 ? 7.599 -10.196 -8.329 1.00 91.94 115 THR A CA 1
ATOM 954 C C . THR A 1 115 ? 7.659 -11.491 -7.519 1.00 91.94 115 THR A C 1
ATOM 956 O O . THR A 1 115 ? 6.733 -11.777 -6.762 1.00 91.94 115 THR A O 1
ATOM 959 N N . VAL A 1 116 ? 8.764 -12.239 -7.616 1.00 93.06 116 VAL A N 1
ATOM 960 C CA . VAL A 1 116 ? 9.001 -13.442 -6.801 1.00 93.06 116 VAL A CA 1
ATOM 961 C C . VAL A 1 116 ? 8.984 -13.087 -5.314 1.00 93.06 116 VAL A C 1
ATOM 963 O O . VAL A 1 116 ? 8.285 -13.737 -4.542 1.00 93.06 116 VAL A O 1
ATOM 966 N N . SER A 1 117 ? 9.675 -12.015 -4.915 1.00 89.31 117 SER A N 1
ATOM 967 C CA . SER A 1 117 ? 9.675 -11.544 -3.527 1.00 89.31 117 SER A CA 1
ATOM 968 C C . SER A 1 117 ? 8.267 -11.198 -3.022 1.00 89.31 117 SER A C 1
ATOM 970 O O . SER A 1 117 ? 7.910 -11.585 -1.909 1.00 89.31 117 SER A O 1
ATOM 972 N N . CYS A 1 118 ? 7.442 -10.520 -3.827 1.00 85.06 118 CYS A N 1
ATOM 973 C CA . CYS A 1 118 ? 6.056 -10.205 -3.472 1.00 85.06 118 CYS A CA 1
ATOM 974 C C . CYS A 1 118 ? 5.196 -11.458 -3.270 1.00 85.06 118 CYS A C 1
ATOM 976 O O . CYS A 1 118 ? 4.437 -11.525 -2.302 1.00 85.06 118 CYS A O 1
ATOM 978 N N . ILE A 1 119 ? 5.318 -12.443 -4.162 1.00 87.25 119 ILE A N 1
ATOM 979 C CA . ILE A 1 119 ? 4.573 -13.704 -4.066 1.00 87.25 119 ILE A CA 1
ATOM 980 C C . ILE A 1 119 ? 4.984 -14.453 -2.793 1.00 87.25 119 ILE A C 1
ATOM 982 O O . ILE A 1 119 ? 4.129 -14.743 -1.960 1.00 87.25 119 ILE A O 1
ATOM 986 N N . CYS A 1 120 ? 6.286 -14.641 -2.556 1.00 86.88 120 CYS A N 1
ATOM 987 C CA . CYS A 1 120 ? 6.772 -15.339 -1.363 1.00 86.88 120 CYS A CA 1
ATOM 988 C C . CYS A 1 120 ? 6.327 -14.667 -0.050 1.00 86.88 120 CYS A C 1
ATOM 990 O O . CYS A 1 120 ? 5.909 -15.359 0.872 1.00 86.88 120 CYS A O 1
ATOM 992 N N . ARG A 1 121 ? 6.331 -13.326 0.031 1.00 78.12 121 ARG A N 1
ATOM 993 C CA . ARG A 1 121 ? 5.832 -12.587 1.216 1.00 78.12 121 ARG A CA 1
ATOM 994 C C . ARG A 1 121 ? 4.334 -12.785 1.473 1.00 78.12 121 ARG A C 1
ATOM 996 O O . ARG A 1 121 ? 3.868 -12.605 2.601 1.00 78.12 121 ARG A O 1
ATOM 1003 N N . THR A 1 122 ? 3.573 -13.105 0.431 1.00 69.31 122 THR A N 1
ATOM 1004 C CA . THR A 1 122 ? 2.138 -13.388 0.532 1.00 69.31 122 THR A CA 1
ATOM 1005 C C . THR A 1 122 ? 1.912 -14.841 0.967 1.00 69.31 122 THR A C 1
ATOM 1007 O O . THR A 1 122 ? 1.059 -15.090 1.821 1.00 69.31 122 THR A O 1
ATOM 1010 N N . ASP A 1 123 ? 2.739 -15.768 0.473 1.00 60.09 123 ASP A N 1
ATOM 1011 C CA . ASP A 1 123 ? 2.663 -17.208 0.758 1.00 60.09 123 ASP A CA 1
ATOM 1012 C C . ASP A 1 123 ? 3.205 -17.602 2.147 1.00 60.09 123 ASP A C 1
ATOM 1014 O O . ASP A 1 123 ? 2.739 -18.582 2.723 1.00 60.09 123 ASP A O 1
ATOM 1018 N N . GLU A 1 124 ? 4.099 -16.811 2.756 1.00 53.44 124 GLU A N 1
ATOM 1019 C CA . GLU A 1 124 ? 4.539 -16.985 4.158 1.00 53.44 124 GLU A CA 1
ATOM 1020 C C . GLU A 1 124 ? 3.397 -16.872 5.195 1.00 53.44 124 GLU A C 1
ATOM 1022 O O . GLU A 1 124 ? 3.611 -17.140 6.370 1.00 53.44 124 GLU A O 1
ATOM 1027 N N . ASN A 1 125 ? 2.171 -16.515 4.787 1.00 48.84 125 ASN A N 1
ATOM 1028 C CA . ASN A 1 125 ? 0.984 -16.551 5.655 1.00 48.84 125 ASN A CA 1
ATOM 1029 C C . ASN A 1 125 ? 0.234 -17.908 5.615 1.00 48.84 125 ASN A C 1
ATOM 1031 O O . ASN A 1 125 ? -0.813 -18.029 6.251 1.00 48.84 125 ASN A O 1
ATOM 1035 N N . PHE A 1 126 ? 0.732 -18.905 4.866 1.00 41.09 126 PHE A N 1
ATOM 1036 C CA . PHE A 1 126 ? 0.158 -20.259 4.751 1.00 41.09 126 PHE A CA 1
ATOM 1037 C C . PHE A 1 126 ? 1.040 -21.386 5.338 1.00 41.09 126 PHE A C 1
ATOM 1039 O O . PHE A 1 126 ? 0.637 -22.550 5.271 1.00 41.09 126 PHE A O 1
ATOM 1046 N N . LEU A 1 127 ? 2.206 -21.066 5.917 1.00 36.19 127 LEU A N 1
ATOM 1047 C CA . LEU A 1 127 ? 3.068 -21.988 6.682 1.00 36.19 127 LEU A CA 1
ATOM 1048 C C . LEU A 1 127 ? 3.028 -21.650 8.175 1.00 36.19 127 LEU A C 1
ATOM 1050 O O . LEU A 1 127 ? 3.052 -22.609 8.980 1.00 36.19 127 LEU A O 1
#

Sequence (127 aa):
WHIQFLGEGFPSMDEKPEMFKSRYIDCVYYARTWNSFEFGKCCDKLEEQALVLMVDNGLPTRQYQRILEHAENLNCKLYPSYHKVKETKQLCYPHSIRMIETSAEITLQTLVDHTVSCICRTDENFL

Secondary structure (DSSP, 8-state):
---------PPPTT-PPP---SS---HHHHHHHHHHHSSS---TTHHHHHHHHHHHTT--HHHHHHHHHHHHHTT---S--HHHHHHHHHHTSPS--EE-SS-EE--HHHHHHHHHHHHHHHHTT--

Radius of gyration: 23.09 Å; Cα contacts (8 Å, |Δi|>4): 50; chains: 1; bounding box: 51×49×54 Å

pLDDT: mean 73.05, std 23.78, range [23.95, 96.19]

Nearest PDB structures (foldseek):
  6cim-assembly1_A  TM=7.594E-01  e=1.149E+00  Mus musculus
  6oen-assembly1_C  TM=6.933E-01  e=3.690E+00  Mus musculus
  6oep-assembly1_C  TM=6.205E-01  e=2.847E+00  Mus musculus
  6cg0-assembly1_C  TM=6.848E-01  e=3.690E+00  Mus musculus
  5jcs-assembly1_i  TM=3.079E-01  e=3.459E+00  Saccharomyces cerevisiae S288C

Foldseek 3Di:
DDDDDDDDDDDDPPDDDDDPPDDDPDVVNVVVVVVVPVVPPPDPPLLVVLLCVCVVVVNDPVNSVVVCVVCVVVVHPSHDDVVSNVVVVVLLDFPDFDDDPVDTDDDPVSVVVSVVVVVVVVCVVVD

Mean predicted aligned error: 15.37 Å